Protein AF-A0A413NRL1-F1 (afdb_monomer_lite)

pLDDT: mean 88.27, std 13.28, range [41.41, 98.0]

Secondary structure (DSSP, 8-state):
-PPPPHHHHHHHHHHHHHT-SEEEEEE-TTS-EEEEEEETTEEEEEEESSHHHHHHHHHHHHHHS-GGGTTT---

Organism: Bacteroides uniformis (NCBI:txid820)

Foldseek 3Di:
DPPDDPVNLVVLLVVLQVQFPDKDWDADPVGWTKMWTHAPRDTDIDIDNDPSVVSVVSVVVVVVDDPVSVVPPPD

Radius of gyration: 13.32 Å; chains: 1; bounding box: 31×30×32 Å

Stru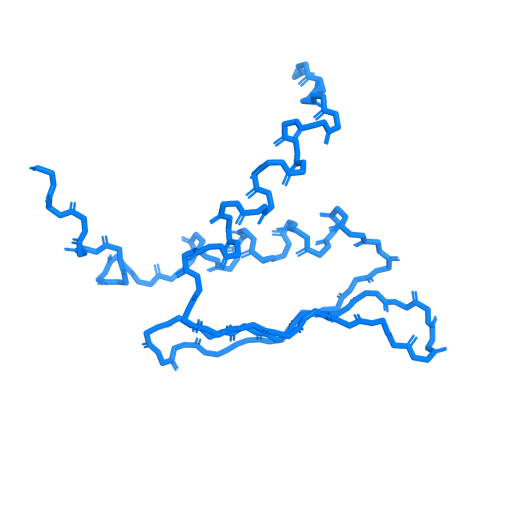cture (mmCIF, N/CA/C/O backbone):
data_AF-A0A413NRL1-F1
#
_entry.id   AF-A0A413NRL1-F1
#
loop_
_atom_site.group_PDB
_atom_site.id
_atom_site.type_symbol
_atom_site.label_atom_id
_atom_site.label_alt_id
_atom_site.label_comp_id
_atom_site.label_asym_id
_atom_site.label_entity_id
_atom_site.label_seq_id
_atom_site.pdbx_PDB_ins_code
_atom_site.Cartn_x
_atom_site.Cartn_y
_atom_site.Cartn_z
_atom_site.occupancy
_atom_site.B_iso_or_equiv
_atom_site.auth_seq_id
_atom_site.auth_comp_id
_atom_site.auth_asym_id
_atom_site.auth_atom_id
_atom_site.pdbx_PDB_model_num
ATOM 1 N N . MET A 1 1 ? -7.023 13.594 -20.564 1.00 47.16 1 MET A N 1
ATOM 2 C CA . MET A 1 1 ? -6.355 13.540 -19.246 1.00 47.16 1 MET A CA 1
ATOM 3 C C . MET A 1 1 ? -4.959 14.112 -19.403 1.00 47.16 1 MET A C 1
ATOM 5 O O . MET A 1 1 ? -4.174 13.512 -20.130 1.00 47.16 1 MET A O 1
ATOM 9 N N . SER A 1 2 ? -4.652 15.272 -18.812 1.00 52.16 2 SER A N 1
ATOM 10 C CA . SER A 1 2 ? -3.246 15.667 -18.677 1.00 52.16 2 SER A CA 1
ATOM 11 C C . SER A 1 2 ? -2.564 14.613 -17.810 1.00 52.16 2 SER A C 1
ATOM 13 O O . SER A 1 2 ? -3.118 14.212 -16.787 1.00 52.16 2 SER A O 1
ATOM 15 N N . LYS A 1 3 ? -1.408 14.107 -18.242 1.00 62.56 3 LYS A N 1
ATOM 16 C CA . LYS A 1 3 ? -0.587 13.251 -17.384 1.00 62.56 3 LYS A CA 1
ATOM 17 C C . LYS A 1 3 ? -0.262 14.072 -16.136 1.00 62.56 3 LYS A C 1
ATOM 19 O O . LYS A 1 3 ? 0.287 15.161 -16.285 1.00 62.56 3 LYS A O 1
ATOM 24 N N . MET A 1 4 ? -0.653 13.594 -14.953 1.00 66.38 4 MET A N 1
ATOM 25 C CA . MET A 1 4 ? -0.113 14.143 -13.707 1.00 66.38 4 MET A CA 1
ATOM 26 C C . MET A 1 4 ? 1.408 14.094 -13.805 1.00 66.38 4 MET A C 1
ATOM 28 O O . MET A 1 4 ? 1.964 13.126 -14.339 1.00 66.38 4 MET A O 1
ATOM 32 N N . ASP A 1 5 ? 2.068 15.154 -13.358 1.00 81.44 5 ASP A N 1
ATOM 33 C CA . ASP A 1 5 ? 3.522 15.163 -13.352 1.00 81.44 5 ASP A CA 1
ATOM 34 C C . ASP A 1 5 ? 4.049 14.101 -12.363 1.00 81.44 5 ASP A C 1
ATOM 36 O O . ASP A 1 5 ? 3.352 13.652 -11.447 1.00 81.44 5 ASP A O 1
ATOM 40 N N . ALA A 1 6 ? 5.282 13.640 -12.574 1.00 77.44 6 ALA A N 1
ATOM 41 C CA . ALA A 1 6 ? 5.859 12.580 -11.748 1.00 77.44 6 ALA A CA 1
ATOM 42 C C . ALA A 1 6 ? 5.949 12.969 -10.256 1.00 77.44 6 ALA A C 1
ATOM 44 O O . ALA A 1 6 ? 5.893 12.094 -9.393 1.00 77.44 6 ALA A O 1
ATOM 45 N N . LEU A 1 7 ? 6.046 14.269 -9.947 1.00 83.50 7 LEU A N 1
ATOM 46 C CA . LEU A 1 7 ? 6.103 14.782 -8.576 1.00 83.50 7 LEU A CA 1
ATOM 47 C C . LEU A 1 7 ? 4.739 14.683 -7.886 1.00 83.50 7 LEU A C 1
ATOM 49 O O . LEU A 1 7 ? 4.674 14.269 -6.734 1.00 83.50 7 LEU A O 1
ATOM 53 N N . GLN A 1 8 ? 3.653 15.001 -8.586 1.00 83.75 8 GLN A N 1
ATOM 54 C CA . GLN A 1 8 ? 2.279 14.874 -8.106 1.00 83.75 8 GLN A CA 1
ATOM 55 C C . GLN A 1 8 ? 1.928 13.420 -7.817 1.00 83.75 8 GLN A C 1
ATOM 57 O O . GLN A 1 8 ? 1.290 13.129 -6.808 1.00 83.75 8 GLN A O 1
ATOM 62 N N . ILE A 1 9 ? 2.364 12.505 -8.684 1.00 80.00 9 ILE A N 1
ATOM 63 C CA . ILE A 1 9 ? 2.174 11.071 -8.466 1.00 80.00 9 ILE A CA 1
ATOM 64 C C . ILE A 1 9 ? 2.930 10.649 -7.201 1.00 80.00 9 ILE A C 1
ATOM 66 O O . ILE A 1 9 ? 2.342 10.063 -6.296 1.00 80.00 9 ILE A O 1
ATOM 70 N N . TYR A 1 10 ? 4.200 11.029 -7.074 1.00 82.81 10 TYR A N 1
ATOM 71 C CA . TYR A 1 10 ? 4.984 10.705 -5.885 1.00 82.81 10 TYR A CA 1
ATOM 72 C C . TYR A 1 10 ? 4.390 11.296 -4.593 1.00 82.81 10 TYR A C 1
ATOM 74 O O . TYR A 1 10 ? 4.283 10.595 -3.590 1.00 82.81 10 TYR A O 1
ATOM 82 N N . ALA A 1 11 ? 3.923 12.546 -4.623 1.00 88.69 11 ALA A N 1
ATOM 83 C CA . ALA A 1 11 ? 3.253 13.180 -3.489 1.00 88.69 11 ALA A CA 1
ATOM 84 C C . ALA A 1 11 ? 1.962 12.442 -3.094 1.00 88.69 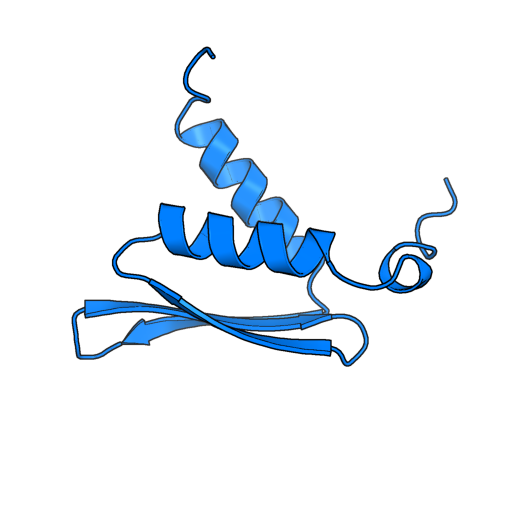11 ALA A C 1
ATOM 86 O O . ALA A 1 11 ? 1.718 12.218 -1.911 1.00 88.69 11 ALA A O 1
ATOM 87 N N . ALA A 1 12 ? 1.165 11.998 -4.073 1.00 87.12 12 ALA A N 1
ATOM 88 C CA . ALA A 1 12 ? -0.025 11.194 -3.806 1.00 87.12 12 ALA A CA 1
ATOM 89 C C . ALA A 1 12 ? 0.326 9.857 -3.133 1.00 87.12 12 ALA A C 1
ATOM 91 O O . ALA A 1 12 ? -0.383 9.430 -2.225 1.00 87.12 12 ALA A O 1
ATOM 92 N N . PHE A 1 13 ? 1.431 9.215 -3.529 1.00 89.12 13 PHE A N 1
ATOM 93 C CA . PHE A 1 13 ? 1.891 7.995 -2.864 1.00 89.12 13 PHE A CA 1
ATOM 94 C C . PHE A 1 13 ? 2.260 8.227 -1.405 1.00 89.12 13 PHE A C 1
ATOM 96 O O . PHE A 1 13 ? 1.848 7.454 -0.544 1.00 89.12 13 PHE A O 1
ATOM 103 N N . LEU A 1 14 ? 3.014 9.293 -1.128 1.00 90.94 14 LEU A N 1
ATOM 104 C CA . LEU A 1 14 ? 3.421 9.631 0.232 1.00 90.94 14 LEU A CA 1
ATOM 105 C C . LEU A 1 14 ? 2.208 9.889 1.126 1.00 90.94 14 LEU A C 1
ATOM 107 O O . LEU A 1 14 ? 2.146 9.328 2.214 1.00 90.94 14 LEU A O 1
ATOM 111 N N . ASN A 1 15 ? 1.208 10.624 0.632 1.00 90.25 15 ASN A N 1
ATOM 112 C CA . ASN A 1 15 ? -0.038 10.850 1.369 1.00 90.25 15 ASN A CA 1
ATOM 113 C C . ASN A 1 15 ? -0.798 9.540 1.645 1.00 90.25 15 ASN A C 1
ATOM 115 O O . ASN A 1 15 ? -1.354 9.366 2.724 1.00 90.25 15 ASN A O 1
ATOM 119 N N . MET A 1 16 ? -0.822 8.601 0.689 1.00 92.50 16 MET A N 1
ATOM 120 C CA . MET A 1 16 ? -1.442 7.284 0.900 1.00 92.50 16 MET A CA 1
ATOM 121 C C . MET A 1 16 ? -0.711 6.451 1.952 1.00 92.50 16 MET A C 1
ATOM 123 O O . MET A 1 16 ? -1.346 5.657 2.634 1.00 92.50 16 MET A O 1
ATOM 127 N N . ILE A 1 17 ? 0.607 6.603 2.073 1.00 92.88 17 ILE A N 1
ATOM 128 C CA . ILE A 1 17 ? 1.394 5.923 3.103 1.00 92.88 17 ILE A CA 1
ATOM 129 C C . ILE A 1 17 ? 1.208 6.596 4.468 1.00 92.88 17 ILE A C 1
ATOM 131 O O . ILE A 1 17 ? 1.128 5.900 5.473 1.00 92.88 17 ILE A O 1
ATOM 135 N N . GLU A 1 18 ? 1.121 7.928 4.512 1.00 92.38 18 GLU A N 1
ATOM 136 C CA . GLU A 1 18 ? 0.995 8.714 5.749 1.00 92.38 18 GLU A CA 1
ATOM 137 C C . GLU A 1 18 ? -0.254 8.355 6.565 1.00 92.38 18 GLU A C 1
ATOM 139 O O . GLU A 1 18 ? -0.222 8.391 7.791 1.00 92.38 18 GLU A O 1
ATOM 144 N N . ILE A 1 19 ? -1.342 7.970 5.897 1.00 91.56 19 ILE A N 1
ATOM 145 C CA . ILE A 1 19 ? -2.594 7.571 6.555 1.00 91.56 19 ILE A CA 1
ATOM 146 C C . ILE A 1 19 ? -2.582 6.138 7.112 1.00 91.56 19 ILE A C 1
ATOM 148 O O . ILE A 1 19 ? -3.555 5.731 7.745 1.00 91.56 19 ILE A O 1
ATOM 152 N N . LEU A 1 20 ? -1.546 5.344 6.827 1.00 94.75 20 LEU A N 1
ATOM 153 C CA . LEU A 1 20 ? -1.434 3.970 7.313 1.00 94.75 20 LEU A CA 1
ATOM 154 C C . LEU A 1 20 ? -0.90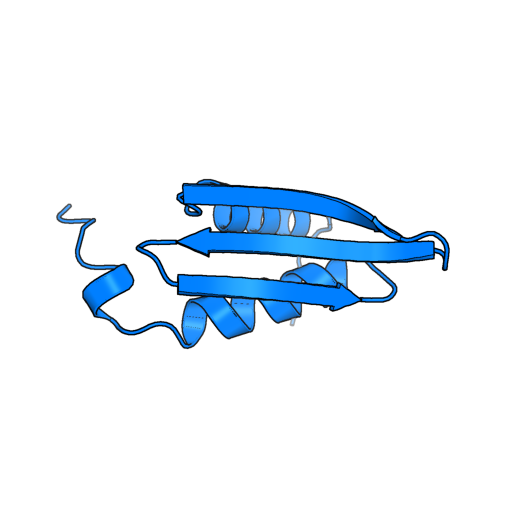0 3.961 8.748 1.00 94.75 20 LEU A C 1
ATOM 156 O O . LEU A 1 20 ? 0.029 4.694 9.077 1.00 94.75 20 LEU A O 1
ATOM 160 N N . ASP A 1 21 ? -1.414 3.055 9.578 1.00 94.88 21 ASP A N 1
ATOM 161 C CA . ASP A 1 21 ? -0.895 2.844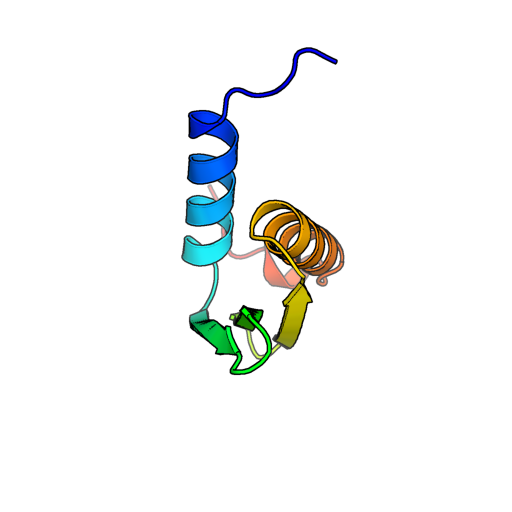 10.935 1.00 94.88 21 ASP A CA 1
ATOM 162 C C . ASP A 1 21 ? 0.485 2.176 10.901 1.00 94.88 21 ASP A C 1
ATOM 164 O O . ASP A 1 21 ? 1.345 2.428 11.746 1.00 94.88 21 ASP A O 1
ATOM 168 N N . ASN A 1 22 ? 0.694 1.282 9.931 1.00 96.69 22 ASN A N 1
ATOM 169 C CA . ASN A 1 22 ? 1.964 0.606 9.722 1.00 96.69 22 ASN A CA 1
ATOM 170 C C . ASN A 1 22 ? 2.141 0.250 8.245 1.00 96.69 22 ASN A C 1
ATOM 172 O O . ASN A 1 22 ? 1.179 -0.078 7.545 1.00 96.69 22 ASN A O 1
ATOM 176 N N . TYR A 1 23 ? 3.384 0.272 7.773 1.00 97.12 23 TYR A N 1
ATOM 177 C CA . TYR A 1 23 ? 3.718 -0.212 6.444 1.00 97.12 23 TYR A CA 1
ATOM 178 C C . TYR A 1 23 ? 5.157 -0.718 6.369 1.00 97.12 23 TYR A C 1
ATOM 180 O O . TYR A 1 23 ? 6.050 -0.269 7.091 1.00 97.12 23 TYR A O 1
ATOM 188 N N . LYS A 1 24 ? 5.402 -1.630 5.430 1.00 96.88 24 LYS A N 1
ATOM 189 C CA . LYS A 1 24 ? 6.745 -2.072 5.064 1.00 96.88 24 LYS A CA 1
ATOM 190 C C . LYS A 1 24 ? 6.856 -2.140 3.553 1.00 96.88 24 LYS A C 1
ATOM 192 O O . LYS A 1 24 ? 6.317 -3.048 2.933 1.00 96.88 24 LYS A O 1
ATOM 197 N N . LEU A 1 25 ? 7.584 -1.191 2.972 1.00 94.62 25 LEU A N 1
ATOM 198 C CA . LEU A 1 25 ? 7.936 -1.190 1.554 1.00 94.62 25 LEU A CA 1
ATOM 199 C C . LEU A 1 25 ? 9.268 -1.922 1.358 1.00 94.62 25 LEU A C 1
ATOM 201 O O . LEU A 1 25 ? 10.253 -1.623 2.034 1.00 94.62 25 LEU A O 1
ATOM 205 N N . PHE A 1 26 ? 9.317 -2.876 0.434 1.00 94.81 26 PHE A N 1
ATOM 206 C CA . PHE A 1 26 ? 10.528 -3.634 0.134 1.00 94.81 26 PHE A CA 1
ATOM 207 C C . PHE A 1 26 ? 10.569 -4.087 -1.326 1.00 94.81 26 PHE A C 1
ATOM 209 O O . PHE A 1 26 ? 9.571 -4.073 -2.045 1.00 94.81 26 PHE A O 1
ATOM 216 N N . LYS A 1 27 ? 11.765 -4.470 -1.776 1.00 94.81 27 LYS A N 1
ATOM 217 C CA . LYS A 1 27 ? 11.989 -5.068 -3.092 1.00 94.81 27 LYS A CA 1
ATOM 218 C C . LYS A 1 27 ? 12.247 -6.560 -2.913 1.00 94.81 27 LYS A C 1
ATOM 220 O O . LYS A 1 27 ? 13.086 -6.944 -2.100 1.00 94.81 27 LYS A O 1
ATOM 225 N N . ASN A 1 28 ? 11.518 -7.387 -3.649 1.00 93.12 28 ASN A N 1
ATOM 226 C CA . ASN A 1 28 ? 11.693 -8.834 -3.634 1.00 93.12 28 ASN A CA 1
ATOM 227 C C . ASN A 1 28 ? 12.959 -9.249 -4.392 1.00 93.12 28 ASN A C 1
ATOM 229 O O . ASN A 1 28 ? 13.500 -8.499 -5.210 1.00 93.12 28 ASN A O 1
ATOM 233 N N . SER A 1 29 ? 13.409 -10.482 -4.153 1.00 94.94 29 SER A N 1
ATOM 234 C CA . SER A 1 29 ? 14.557 -11.075 -4.850 1.00 94.94 29 SER A CA 1
ATOM 235 C C . SER A 1 29 ? 14.347 -11.208 -6.361 1.00 94.94 29 SER A C 1
ATOM 237 O O . SER A 1 29 ? 15.316 -11.164 -7.111 1.00 94.94 29 SER A O 1
ATOM 239 N N . ASP A 1 30 ? 13.095 -11.323 -6.811 1.00 93.44 30 ASP A N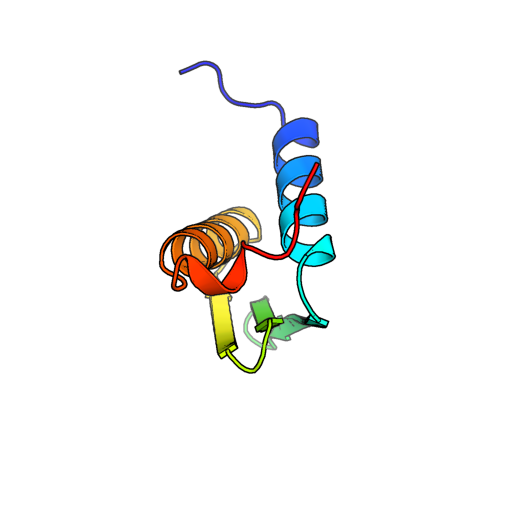 1
ATOM 240 C CA . ASP A 1 30 ? 12.712 -11.368 -8.228 1.00 93.44 30 ASP A CA 1
ATOM 241 C C . ASP A 1 30 ? 12.654 -9.983 -8.900 1.00 93.44 30 ASP A C 1
ATOM 243 O O . ASP A 1 30 ? 12.321 -9.874 -10.076 1.00 93.44 30 ASP A O 1
ATOM 247 N N . GLY A 1 31 ? 12.994 -8.918 -8.168 1.00 92.38 31 GLY A N 1
ATOM 248 C CA . GLY A 1 31 ? 13.049 -7.556 -8.685 1.00 92.38 31 GLY A CA 1
ATOM 249 C C . GLY A 1 31 ? 11.745 -6.768 -8.572 1.00 92.38 31 GLY A C 1
ATOM 250 O O . GLY A 1 31 ? 11.772 -5.564 -8.822 1.00 92.38 31 GLY A O 1
ATOM 251 N N . THR A 1 32 ? 10.646 -7.392 -8.146 1.00 95.50 32 THR A N 1
ATOM 252 C CA . THR A 1 32 ? 9.356 -6.711 -7.956 1.00 95.50 32 THR A CA 1
ATOM 253 C C . THR A 1 32 ? 9.332 -5.847 -6.694 1.00 95.50 32 THR A C 1
ATOM 255 O O . THR A 1 32 ? 10.057 -6.091 -5.725 1.00 95.50 32 THR A O 1
ATOM 258 N N . HIS A 1 33 ? 8.470 -4.834 -6.691 1.00 94.75 33 HIS A N 1
ATOM 259 C CA . HIS A 1 33 ? 8.174 -4.004 -5.529 1.00 94.75 33 HIS A CA 1
ATOM 260 C C . HIS A 1 33 ? 7.020 -4.616 -4.730 1.00 94.75 33 HIS A C 1
ATOM 262 O O . HIS A 1 33 ? 6.044 -5.088 -5.312 1.00 94.75 33 HIS A O 1
ATOM 268 N N . ALA A 1 34 ? 7.111 -4.589 -3.404 1.00 96.44 34 ALA A N 1
ATOM 269 C CA . ALA A 1 34 ? 6.058 -5.060 -2.517 1.00 96.44 34 ALA A CA 1
ATOM 270 C C . ALA A 1 34 ? 5.856 -4.113 -1.335 1.00 96.44 34 ALA A C 1
ATOM 272 O O . ALA A 1 34 ? 6.802 -3.474 -0.868 1.00 96.44 34 ALA A O 1
ATOM 273 N N . ILE A 1 35 ? 4.615 -4.026 -0.862 1.00 96.81 35 ILE A N 1
ATOM 274 C CA . ILE A 1 35 ? 4.260 -3.276 0.340 1.00 96.81 35 ILE A CA 1
ATOM 275 C C . ILE A 1 35 ? 3.291 -4.092 1.191 1.00 96.81 35 ILE A C 1
ATOM 277 O O . ILE A 1 35 ? 2.260 -4.551 0.698 1.00 96.81 35 ILE A O 1
ATOM 281 N N . ASP A 1 36 ? 3.632 -4.252 2.464 1.00 98.00 36 ASP A N 1
ATOM 282 C CA . ASP A 1 36 ? 2.704 -4.702 3.501 1.00 98.00 36 ASP A CA 1
ATOM 283 C C . ASP A 1 36 ? 2.123 -3.462 4.176 1.00 98.00 36 ASP A C 1
ATOM 285 O O . ASP A 1 36 ? 2.883 -2.551 4.511 1.00 98.00 36 ASP A O 1
ATOM 289 N N . VAL A 1 37 ? 0.806 -3.406 4.367 1.00 97.81 37 VAL A N 1
ATOM 290 C CA . VAL A 1 37 ? 0.113 -2.237 4.930 1.00 97.81 37 VAL A CA 1
ATOM 291 C C . VAL A 1 37 ? -0.876 -2.627 6.021 1.00 97.81 37 VAL A C 1
ATOM 293 O O . VAL A 1 37 ? -1.479 -3.703 5.977 1.00 97.81 37 VAL A O 1
ATOM 296 N N . GLU A 1 38 ? -1.063 -1.727 6.984 1.00 97.44 38 GLU A N 1
ATOM 297 C CA . GLU A 1 38 ? -2.059 -1.817 8.047 1.00 97.44 38 GLU A CA 1
ATOM 298 C C . GLU A 1 38 ? -2.727 -0.455 8.276 1.00 97.44 38 GLU A C 1
ATOM 300 O O . GLU A 1 38 ? -2.048 0.562 8.395 1.00 97.44 38 GLU A O 1
ATOM 305 N N . ILE A 1 39 ? -4.058 -0.443 8.364 1.00 95.94 39 ILE A N 1
ATOM 306 C CA . ILE A 1 39 ? -4.850 0.714 8.802 1.00 95.94 39 ILE A CA 1
ATOM 307 C C . ILE A 1 39 ? -6.083 0.221 9.561 1.00 95.94 39 ILE A C 1
ATOM 309 O O . ILE A 1 39 ? -6.854 -0.588 9.049 1.00 95.94 39 ILE A O 1
ATOM 313 N N . LYS A 1 40 ? -6.275 0.669 10.802 1.00 92.06 40 LYS A N 1
ATOM 314 C CA . LYS A 1 40 ? -7.384 0.310 11.703 1.00 92.06 40 LYS A CA 1
ATOM 315 C C . LYS A 1 40 ? -7.651 -1.194 11.788 1.00 92.06 40 LYS A C 1
ATOM 317 O O . LYS A 1 40 ? -8.796 -1.642 11.771 1.00 92.06 40 LYS A O 1
ATOM 322 N N . GLY A 1 41 ? -6.578 -1.982 11.842 1.00 94.00 41 GLY A N 1
ATOM 323 C CA . GLY A 1 41 ? -6.622 -3.446 11.891 1.00 94.00 41 GLY A CA 1
ATOM 324 C C . GLY A 1 41 ? -6.874 -4.144 10.546 1.00 94.00 41 GLY A C 1
ATOM 325 O O . GLY A 1 41 ? -6.792 -5.371 10.487 1.00 94.00 41 GLY A O 1
ATOM 326 N N . TYR A 1 42 ? -7.128 -3.408 9.457 1.00 96.06 42 TYR A N 1
ATOM 327 C CA . TYR A 1 42 ? -7.161 -3.965 8.103 1.00 96.06 42 TYR A CA 1
ATOM 328 C C . TYR A 1 42 ? -5.739 -4.125 7.583 1.00 96.06 42 TYR A C 1
ATOM 330 O O . TYR A 1 42 ? -4.995 -3.150 7.511 1.00 96.06 42 TYR A O 1
ATOM 338 N N . LYS A 1 43 ? -5.379 -5.350 7.196 1.00 97.81 43 LYS A N 1
ATOM 339 C CA . LYS A 1 43 ? -4.048 -5.704 6.693 1.00 97.81 43 LYS A CA 1
ATOM 340 C C . LYS A 1 43 ? -4.130 -6.195 5.265 1.00 97.81 43 LYS A C 1
ATOM 342 O O . LYS A 1 43 ? -5.043 -6.952 4.938 1.00 97.81 43 LYS A O 1
ATOM 347 N N . GLN A 1 44 ? -3.165 -5.799 4.445 1.00 98.00 44 GLN A N 1
ATOM 348 C CA . GLN A 1 44 ? -3.049 -6.289 3.078 1.00 98.00 44 GLN A CA 1
ATOM 349 C C . GLN A 1 44 ? -1.600 -6.218 2.594 1.00 98.00 44 GLN A C 1
ATOM 351 O O . GLN A 1 44 ? -0.841 -5.344 3.006 1.00 98.00 44 GLN A O 1
ATOM 356 N N . SER A 1 45 ? -1.235 -7.129 1.695 1.00 97.62 45 SER A N 1
ATOM 357 C CA . SER A 1 45 ? 0.053 -7.115 1.001 1.00 97.62 45 SER A CA 1
ATOM 358 C C . SER A 1 45 ? -0.168 -6.943 -0.496 1.00 97.62 45 SER A C 1
ATOM 360 O O . SER A 1 45 ? -1.025 -7.607 -1.085 1.00 97.62 45 SER A O 1
ATOM 362 N N . PHE A 1 46 ? 0.631 -6.084 -1.123 1.00 97.19 46 PHE A N 1
ATOM 363 C CA . PHE A 1 46 ? 0.639 -5.888 -2.571 1.00 97.19 46 PHE A CA 1
ATOM 364 C C . PHE A 1 46 ? 2.019 -6.156 -3.147 1.00 97.19 46 PHE A C 1
ATOM 366 O O . PHE A 1 46 ? 3.037 -5.946 -2.488 1.00 97.19 46 PHE A O 1
ATOM 373 N N . LYS A 1 47 ? 2.040 -6.589 -4.406 1.00 97.19 47 LYS A N 1
ATOM 374 C CA . LYS A 1 47 ? 3.246 -6.834 -5.193 1.00 97.19 47 LYS A CA 1
ATOM 375 C C . LYS A 1 47 ? 3.005 -6.3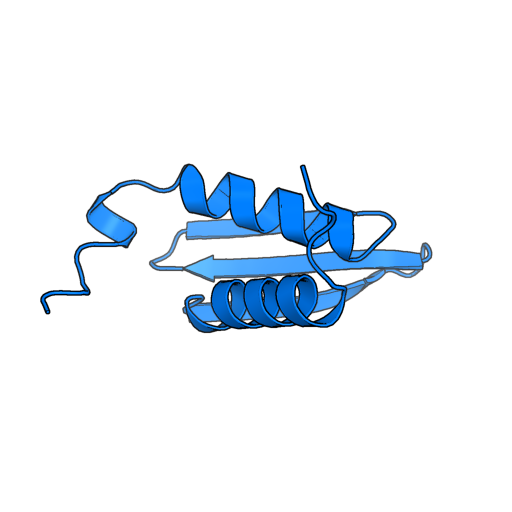54 -6.621 1.00 97.19 47 LYS A C 1
ATOM 377 O O . LYS A 1 47 ? 1.948 -6.641 -7.179 1.00 97.19 47 LYS A O 1
ATOM 382 N N . ALA A 1 48 ? 3.969 -5.652 -7.201 1.00 96.25 48 ALA A N 1
ATOM 383 C CA . ALA A 1 48 ? 3.919 -5.188 -8.582 1.00 96.25 48 ALA A CA 1
ATOM 384 C C . ALA A 1 48 ? 5.324 -5.064 -9.183 1.00 96.25 48 ALA A C 1
ATOM 386 O O . ALA A 1 48 ? 6.310 -4.904 -8.462 1.00 96.25 48 ALA A O 1
ATOM 387 N N . ASP A 1 49 ? 5.410 -5.101 -10.511 1.00 95.69 49 ASP A N 1
ATOM 388 C CA . ASP A 1 49 ? 6.686 -4.998 -11.231 1.00 95.69 49 ASP A CA 1
ATOM 389 C C . ASP A 1 49 ? 7.305 -3.595 -11.141 1.00 95.69 49 ASP A C 1
ATOM 391 O O . ASP A 1 49 ? 8.521 -3.438 -11.227 1.00 95.69 49 ASP A O 1
ATOM 395 N N . ASP A 1 50 ? 6.479 -2.576 -10.905 1.00 90.94 50 ASP A N 1
ATOM 396 C CA . ASP A 1 50 ? 6.902 -1.190 -10.755 1.00 90.94 50 ASP A CA 1
ATOM 397 C C . ASP A 1 50 ? 6.102 -0.459 -9.668 1.00 90.94 50 ASP A C 1
ATOM 399 O O . ASP A 1 50 ? 5.030 -0.887 -9.227 1.00 90.94 50 ASP A O 1
ATOM 403 N N . ILE A 1 51 ? 6.649 0.677 -9.235 1.00 87.44 51 ILE A N 1
ATOM 404 C CA . ILE A 1 51 ? 6.082 1.475 -8.150 1.00 87.44 51 ILE A CA 1
ATOM 405 C C . ILE A 1 51 ? 4.722 2.088 -8.505 1.00 87.44 51 ILE A C 1
ATOM 407 O O . ILE A 1 51 ? 3.875 2.200 -7.626 1.00 87.44 51 ILE A O 1
ATOM 411 N N . TYR A 1 52 ? 4.466 2.434 -9.771 1.00 88.69 52 TYR A N 1
ATOM 412 C CA . TYR A 1 52 ? 3.197 3.042 -10.187 1.00 88.69 52 TYR A CA 1
ATOM 413 C C . TYR A 1 52 ? 2.051 2.038 -10.090 1.00 88.69 52 TYR A C 1
ATOM 415 O O . TYR A 1 52 ? 0.966 2.360 -9.604 1.00 88.69 52 TYR A O 1
ATOM 423 N N . ASN A 1 53 ? 2.294 0.799 -10.506 1.00 92.19 53 ASN A N 1
ATOM 424 C CA . ASN A 1 53 ? 1.323 -0.272 -10.347 1.00 92.19 53 ASN A CA 1
ATOM 425 C C . ASN A 1 53 ? 1.102 -0.617 -8.869 1.00 92.19 53 ASN A C 1
ATOM 427 O O . ASN A 1 53 ? -0.043 -0.817 -8.464 1.00 92.19 53 ASN A O 1
ATOM 431 N N . LEU A 1 54 ? 2.153 -0.592 -8.042 1.00 93.50 54 LEU A N 1
ATOM 432 C CA . LEU A 1 54 ? 2.010 -0.781 -6.596 1.00 93.50 54 LEU A CA 1
ATOM 433 C C . LEU A 1 54 ? 1.131 0.308 -5.959 1.00 93.50 54 LEU A C 1
ATOM 435 O O . LEU A 1 54 ? 0.251 0.006 -5.155 1.00 93.50 54 LEU A O 1
ATOM 439 N N . MET A 1 55 ? 1.333 1.564 -6.361 1.00 91.69 55 MET A N 1
ATOM 440 C CA . MET A 1 55 ? 0.522 2.701 -5.928 1.00 91.69 55 MET A CA 1
ATOM 441 C C . MET A 1 55 ? -0.950 2.551 -6.298 1.00 91.69 55 MET A C 1
ATOM 443 O O . MET A 1 55 ? -1.816 2.813 -5.467 1.00 91.69 55 MET A O 1
ATOM 447 N N . ASN A 1 56 ? -1.236 2.133 -7.533 1.00 93.06 56 ASN A N 1
ATOM 448 C CA . ASN A 1 56 ? -2.608 1.936 -7.995 1.00 93.06 56 ASN A CA 1
ATOM 449 C C . ASN A 1 56 ? -3.320 0.853 -7.178 1.00 93.06 56 ASN A C 1
ATOM 451 O O . ASN A 1 56 ? -4.471 1.044 -6.792 1.00 93.06 56 ASN A O 1
ATOM 455 N N . LEU A 1 57 ? -2.631 -0.255 -6.880 1.00 95.88 57 LEU A N 1
ATOM 456 C CA . LEU A 1 57 ? -3.173 -1.330 -6.046 1.00 95.88 57 LEU A CA 1
ATOM 457 C C . LEU A 1 57 ? -3.479 -0.849 -4.623 1.00 95.88 57 LEU A C 1
ATOM 459 O O . LEU A 1 57 ? -4.556 -1.137 -4.099 1.00 95.88 57 LEU A O 1
ATOM 463 N N . LEU A 1 58 ? -2.560 -0.086 -4.023 1.00 95.88 58 LEU A N 1
ATOM 464 C CA . LEU A 1 58 ? -2.764 0.497 -2.698 1.00 95.88 58 LEU A CA 1
ATOM 465 C C . LEU A 1 58 ? -3.961 1.459 -2.696 1.00 95.88 58 LEU A C 1
ATOM 467 O O . LEU A 1 58 ? -4.859 1.312 -1.872 1.00 95.88 58 LEU A O 1
ATOM 471 N N . GLY A 1 59 ? -4.004 2.406 -3.635 1.00 94.38 59 GLY A N 1
ATOM 472 C CA . GLY A 1 59 ? -5.083 3.390 -3.730 1.00 94.38 59 GLY A CA 1
ATOM 473 C C . GLY A 1 59 ? -6.456 2.757 -3.960 1.00 94.38 59 GLY A C 1
ATOM 474 O O . GLY A 1 59 ? -7.423 3.122 -3.294 1.00 94.38 59 GLY A O 1
ATOM 475 N N . ASP A 1 60 ? -6.545 1.767 -4.852 1.00 96.25 60 ASP A N 1
ATOM 476 C CA . ASP A 1 60 ? -7.786 1.026 -5.107 1.00 96.25 60 ASP A CA 1
ATOM 477 C C . ASP A 1 60 ? -8.272 0.275 -3.858 1.00 96.25 60 ASP A C 1
ATOM 479 O O . ASP A 1 60 ? -9.464 0.286 -3.547 1.00 96.25 60 ASP A O 1
ATOM 483 N N . TRP A 1 61 ? -7.358 -0.328 -3.095 1.00 97.06 61 TRP A N 1
ATOM 484 C CA . TRP A 1 61 ? -7.710 -0.981 -1.837 1.00 97.06 61 TRP A CA 1
ATOM 485 C C . TRP A 1 61 ? -8.191 0.004 -0.774 1.00 97.06 61 TRP A C 1
ATOM 487 O O . TRP A 1 61 ? -9.232 -0.245 -0.165 1.00 97.06 61 TRP A O 1
ATOM 497 N N . LEU A 1 62 ? -7.502 1.136 -0.592 1.00 94.94 62 LEU A N 1
ATOM 498 C CA . LEU A 1 62 ? -7.922 2.181 0.347 1.00 94.94 62 LEU A CA 1
ATOM 499 C C . LEU A 1 62 ? -9.343 2.664 0.016 1.00 94.94 62 LEU A C 1
ATOM 501 O O . LEU A 1 62 ? -10.213 2.682 0.884 1.00 94.94 62 LEU A O 1
ATOM 505 N N . CYS A 1 63 ? -9.639 2.939 -1.257 1.00 93.31 63 CYS A N 1
ATOM 506 C CA . CYS A 1 63 ? -10.977 3.347 -1.701 1.00 93.31 63 CYS A CA 1
ATOM 507 C C . CYS A 1 63 ? -12.081 2.309 -1.422 1.00 93.31 63 CYS A C 1
ATOM 509 O O . CYS A 1 63 ? -13.259 2.669 -1.374 1.00 93.31 63 CYS A O 1
ATOM 511 N N . LYS A 1 64 ? -11.724 1.032 -1.244 1.00 95.69 64 LYS A N 1
ATOM 512 C CA . LYS A 1 64 ? -12.657 -0.067 -0.946 1.00 95.69 64 LYS A CA 1
ATOM 513 C C . LYS A 1 64 ? -12.850 -0.317 0.549 1.00 95.69 64 LYS A C 1
ATOM 515 O O . LYS A 1 64 ? -13.725 -1.106 0.910 1.00 95.69 64 LYS A O 1
ATOM 520 N N . LEU A 1 65 ? -12.071 0.329 1.419 1.00 94.56 65 LEU A N 1
ATOM 521 C CA . LEU A 1 65 ? -12.241 0.187 2.862 1.00 94.56 65 LEU A CA 1
ATOM 522 C C . LEU A 1 65 ? -13.582 0.785 3.327 1.00 94.56 65 LEU A C 1
ATOM 524 O O . LEU A 1 65 ? -14.070 1.757 2.738 1.00 94.56 65 LEU A O 1
ATOM 528 N N . PRO A 1 66 ? -14.198 0.233 4.392 1.00 94.12 66 PRO A N 1
ATOM 529 C CA . PRO A 1 66 ? -15.455 0.749 4.921 1.00 94.12 66 PRO A CA 1
ATOM 530 C C . PRO A 1 66 ? -15.374 2.236 5.262 1.00 94.12 66 PRO A C 1
ATOM 532 O O . PRO A 1 66 ? -14.358 2.715 5.759 1.00 94.12 66 PRO A O 1
ATOM 535 N N . LYS A 1 67 ? -16.481 2.969 5.081 1.00 88.69 67 LYS A N 1
ATOM 536 C CA . LYS A 1 67 ? -16.529 4.409 5.393 1.00 88.69 67 LYS A CA 1
ATOM 537 C C . LYS A 1 67 ? -16.065 4.721 6.815 1.00 88.69 67 LYS A C 1
ATOM 539 O O . LYS A 1 67 ? -15.383 5.717 7.005 1.00 88.69 67 LYS A O 1
ATOM 544 N N . SER A 1 68 ? -16.383 3.860 7.785 1.00 89.19 68 SER A N 1
ATOM 545 C CA . SER A 1 68 ? -15.966 3.997 9.187 1.00 89.19 68 SER A CA 1
ATOM 546 C C . SER A 1 68 ? -14.449 4.069 9.376 1.00 89.19 68 SER A C 1
ATOM 548 O O . SER A 1 68 ? -14.001 4.636 10.367 1.00 89.19 68 SER A O 1
ATOM 550 N N . THR A 1 69 ? -13.655 3.563 8.428 1.00 89.44 69 THR A N 1
ATOM 551 C CA . THR A 1 69 ? -12.197 3.723 8.440 1.00 89.44 69 THR A CA 1
ATOM 552 C C . THR A 1 69 ? -11.796 5.200 8.363 1.00 89.44 69 THR A C 1
ATOM 554 O O . THR A 1 69 ? -10.811 5.596 8.972 1.00 89.44 69 THR A O 1
ATOM 557 N N . TRP A 1 70 ? -12.599 6.044 7.711 1.00 86.06 70 TRP A N 1
ATOM 558 C CA . TRP A 1 70 ? -12.267 7.439 7.399 1.00 86.06 70 TRP A CA 1
ATOM 559 C C . TRP A 1 70 ? -12.918 8.475 8.327 1.00 86.06 70 TRP A C 1
ATOM 561 O O . TRP A 1 70 ? -12.552 9.645 8.289 1.00 86.06 70 TRP A O 1
ATOM 571 N N . VAL A 1 71 ? -13.871 8.068 9.174 1.00 71.19 71 VAL A N 1
ATOM 572 C CA . VAL A 1 71 ? -14.736 8.973 9.971 1.00 71.19 71 VAL A CA 1
ATOM 573 C C . VAL A 1 71 ? -14.011 9.629 11.169 1.00 71.19 71 VAL A C 1
ATOM 575 O O . VAL A 1 71 ? -14.634 10.269 12.004 1.00 71.19 71 VAL A O 1
ATOM 578 N N . GLU A 1 72 ? -12.683 9.547 11.253 1.00 61.81 72 GLU A N 1
ATOM 579 C CA . GLU A 1 72 ? -11.907 10.241 12.298 1.00 61.81 72 GLU A CA 1
ATOM 580 C C . GLU A 1 72 ? -11.492 11.674 11.933 1.00 61.81 72 GLU A C 1
ATOM 582 O O . GLU A 1 72 ? -11.088 12.428 12.815 1.00 61.81 72 GLU A O 1
ATOM 587 N N . PHE A 1 73 ? -11.665 12.101 10.679 1.00 53.34 73 PHE A N 1
ATOM 588 C CA . PHE A 1 73 ? -11.446 13.494 10.283 1.00 53.34 73 PHE A CA 1
ATOM 589 C C . PHE A 1 73 ? -12.730 14.320 10.468 1.00 53.34 73 PHE A C 1
ATOM 591 O O . PHE A 1 73 ? -13.407 14.667 9.501 1.00 53.34 73 PHE A O 1
ATOM 598 N N . ASN A 1 74 ? -13.087 14.621 11.720 1.00 41.41 74 ASN A N 1
ATOM 599 C CA . ASN A 1 74 ? -14.001 15.730 12.009 1.00 41.41 74 ASN A CA 1
ATOM 600 C C . ASN A 1 74 ? -13.203 17.036 11.875 1.00 41.41 74 ASN A C 1
ATOM 602 O O . ASN A 1 74 ? -12.426 17.365 12.771 1.00 41.41 74 ASN A O 1
ATOM 606 N N . PHE A 1 75 ? -13.355 17.724 10.740 1.00 44.25 75 PHE A N 1
ATOM 607 C CA . PHE A 1 75 ? -12.924 19.117 10.574 1.00 44.25 75 PHE A CA 1
ATOM 608 C C . PHE A 1 75 ? -13.892 20.074 11.274 1.00 44.25 75 PHE A C 1
ATOM 610 O O . PHE A 1 75 ? -15.117 19.808 11.222 1.00 44.25 75 PHE A O 1
#

Sequence (75 aa):
MSKMDALQIYAAFLNMIEILDNYKLFKNSDGTHAIDVEIKGYKQSFKADDIYNLMNLLGDWLCKLPKSTWVEFNF